Protein AF-A0A3C1SG24-F1 (afdb_monomer_lite)

Foldseek 3Di:
DDDPPQDPVNVVVVLVPDDPVVVVVVVVVVVVVVVVVVVVVVVVVVVVVCVVPPQDPVNVVVVVVVVVVVD

Structure (mmCIF, N/CA/C/O backbone):
data_AF-A0A3C1SG24-F1
#
_entry.id   AF-A0A3C1SG24-F1
#
loop_
_atom_site.group_PDB
_atom_site.id
_atom_site.type_symbol
_atom_site.label_atom_id
_atom_site.label_alt_id
_atom_site.label_comp_id
_atom_site.label_asym_id
_atom_site.label_entity_id
_atom_site.label_seq_id
_atom_site.pdbx_PDB_ins_code
_atom_site.Cartn_x
_atom_site.Cartn_y
_atom_site.Cartn_z
_atom_site.occupancy
_atom_site.B_iso_or_equiv
_atom_site.auth_seq_id
_atom_site.auth_comp_id
_atom_site.auth_asym_id
_atom_site.auth_atom_id
_atom_site.pdbx_PDB_model_num
ATOM 1 N N . MET A 1 1 ? -36.118 3.336 -3.082 1.00 46.06 1 MET A N 1
ATOM 2 C CA . MET A 1 1 ? -34.846 2.954 -2.434 1.00 46.06 1 MET A CA 1
ATOM 3 C C . MET A 1 1 ? -34.392 4.128 -1.590 1.00 46.06 1 MET A C 1
ATOM 5 O O . MET A 1 1 ? -34.279 5.217 -2.132 1.00 46.06 1 MET A O 1
ATOM 9 N N . LEU A 1 2 ? -34.217 3.938 -0.283 1.00 43.03 2 LEU A N 1
ATOM 10 C CA . LEU A 1 2 ? -33.637 4.946 0.607 1.00 43.03 2 LEU A CA 1
ATOM 11 C C . LEU A 1 2 ? -32.114 4.788 0.556 1.00 43.03 2 LEU A C 1
ATOM 13 O O . LEU A 1 2 ? -31.577 3.813 1.073 1.00 43.03 2 LEU A O 1
ATOM 17 N N . THR A 1 3 ? -31.426 5.708 -0.112 1.00 55.38 3 THR A N 1
ATOM 18 C CA . THR A 1 3 ? -29.963 5.787 -0.097 1.00 55.38 3 THR A CA 1
ATOM 19 C C . THR A 1 3 ? -29.555 6.479 1.200 1.00 55.38 3 THR A C 1
ATOM 21 O O . THR A 1 3 ? -29.729 7.687 1.343 1.00 55.38 3 THR A O 1
ATOM 24 N N . LEU A 1 4 ? -29.056 5.711 2.170 1.00 57.78 4 LEU A N 1
ATOM 25 C CA . LEU A 1 4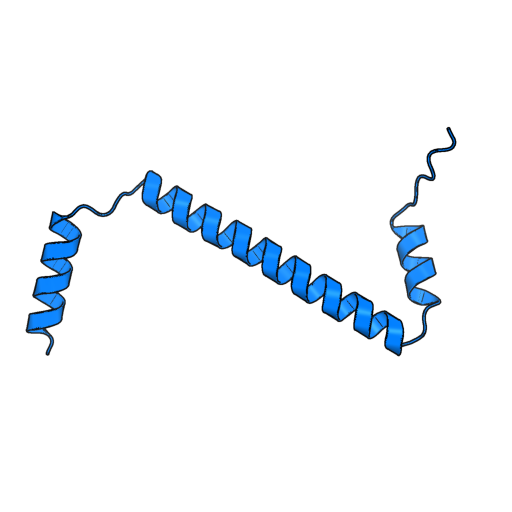 ? -28.443 6.259 3.380 1.00 57.78 4 LEU A CA 1
ATOM 26 C C . LEU A 1 4 ? -27.168 7.007 2.974 1.00 57.78 4 LEU A C 1
ATOM 28 O O . LEU A 1 4 ? -26.129 6.398 2.728 1.00 57.78 4 LEU A O 1
ATOM 32 N N . GLN A 1 5 ? -27.264 8.330 2.856 1.00 72.00 5 GLN A N 1
ATOM 33 C CA . GLN A 1 5 ? -26.098 9.190 2.695 1.00 72.00 5 GLN A CA 1
ATOM 34 C C . GLN A 1 5 ? -25.455 9.375 4.066 1.00 72.00 5 GLN A C 1
ATOM 36 O O . GLN A 1 5 ? -25.869 10.222 4.851 1.00 72.00 5 GLN A O 1
ATOM 41 N N . VAL A 1 6 ? -24.470 8.534 4.364 1.00 77.44 6 VAL A N 1
ATOM 42 C CA . VAL A 1 6 ? -23.659 8.666 5.573 1.00 77.44 6 VAL A CA 1
ATOM 43 C C . VAL A 1 6 ? -22.616 9.750 5.324 1.00 77.44 6 VAL A C 1
ATOM 45 O O . VAL A 1 6 ? -21.809 9.639 4.399 1.00 77.44 6 VAL A O 1
ATOM 48 N N . SER A 1 7 ? -22.631 10.809 6.130 1.00 84.44 7 SER A N 1
ATOM 49 C CA . SER A 1 7 ? -21.617 11.856 6.045 1.00 84.44 7 SER A CA 1
ATOM 50 C C . SER A 1 7 ? -20.355 11.461 6.827 1.00 84.44 7 SER A C 1
ATOM 52 O O . SER A 1 7 ? -20.431 10.683 7.783 1.00 84.44 7 SER A O 1
ATOM 54 N N . PRO A 1 8 ? -19.179 12.038 6.511 1.00 80.44 8 PRO A N 1
ATOM 55 C CA . PRO A 1 8 ? -17.961 11.812 7.294 1.00 80.44 8 PRO A CA 1
ATOM 56 C C . PRO A 1 8 ? -18.121 12.151 8.784 1.00 80.44 8 PRO A C 1
ATOM 58 O O . PRO A 1 8 ? -17.477 11.546 9.640 1.00 80.44 8 PRO A O 1
ATOM 61 N N . LYS A 1 9 ? -19.007 13.103 9.104 1.00 84.69 9 LYS A N 1
ATOM 62 C CA . LYS A 1 9 ? -19.317 13.496 10.480 1.00 84.69 9 LYS A CA 1
ATOM 63 C C . LYS A 1 9 ? -20.050 12.384 11.233 1.00 84.69 9 LYS A C 1
ATOM 65 O O . LYS A 1 9 ? -19.744 12.155 12.400 1.00 84.69 9 LYS A O 1
ATOM 70 N N . ASP A 1 10 ? -20.956 11.679 10.563 1.00 86.06 10 ASP A N 1
ATOM 71 C CA . ASP A 1 10 ? -21.710 10.570 11.156 1.00 86.06 10 ASP A CA 1
ATOM 72 C C . ASP A 1 10 ? -20.780 9.385 11.440 1.00 86.06 10 ASP A C 1
ATOM 74 O O . ASP A 1 10 ? -20.811 8.817 12.530 1.00 86.06 10 ASP A O 1
ATOM 78 N N . VAL A 1 11 ? -19.865 9.080 10.511 1.00 84.19 11 VAL A N 1
ATOM 79 C CA . VAL A 1 11 ? -18.818 8.063 10.719 1.00 84.19 11 VAL A CA 1
ATOM 80 C C . VAL A 1 11 ? -17.937 8.427 11.912 1.00 84.19 11 VAL A C 1
ATOM 82 O O . VAL A 1 11 ? -17.686 7.586 12.771 1.00 84.19 11 VAL A O 1
ATOM 85 N N . TYR A 1 12 ? -17.499 9.684 12.007 1.00 82.06 12 TYR A N 1
ATOM 86 C CA . TYR A 1 12 ? -16.673 10.147 13.122 1.00 82.06 12 TYR A C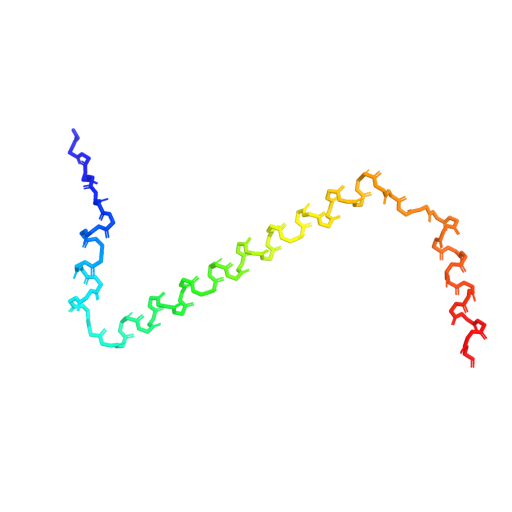A 1
ATOM 87 C C . TYR A 1 12 ? -17.379 9.988 14.477 1.00 82.06 12 TYR A C 1
ATOM 89 O O . TYR A 1 12 ? -16.774 9.535 15.450 1.00 82.06 12 TYR A O 1
ATOM 97 N N . GLN A 1 13 ? -18.668 10.327 14.545 1.00 89.44 13 GLN A N 1
ATOM 98 C CA . GLN A 1 13 ? -19.463 10.162 15.761 1.00 89.44 13 GLN A CA 1
ATOM 99 C C . GLN A 1 13 ? -19.618 8.690 16.151 1.00 89.44 13 GLN A C 1
ATOM 101 O O . GLN A 1 13 ? -19.434 8.361 17.322 1.00 89.44 13 GLN A O 1
ATOM 106 N N . LEU A 1 14 ? -19.889 7.813 15.183 1.00 87.69 14 LEU A N 1
ATOM 107 C CA . LEU A 1 14 ? -19.999 6.371 15.411 1.00 87.69 14 LEU A CA 1
ATOM 108 C C . LEU A 1 14 ? -18.678 5.776 15.902 1.00 87.69 14 LEU A C 1
ATOM 110 O O . LEU A 1 14 ? -18.662 5.058 16.897 1.00 87.69 14 LEU A O 1
ATOM 114 N N . VAL A 1 15 ? -17.556 6.137 15.273 1.00 87.00 15 VAL A N 1
ATOM 115 C CA . VAL A 1 15 ? -16.228 5.687 15.710 1.00 87.00 15 VAL A CA 1
ATOM 116 C C . VAL A 1 15 ? -15.938 6.161 17.129 1.00 87.00 15 VAL A C 1
ATOM 118 O O . VAL A 1 15 ? -15.397 5.398 17.919 1.00 87.00 15 VAL A O 1
ATOM 121 N N . ASN A 1 16 ? -16.330 7.381 17.506 1.00 87.44 16 ASN A N 1
ATOM 122 C CA . ASN A 1 16 ? -16.112 7.881 18.863 1.00 87.44 16 ASN A CA 1
ATOM 123 C C . ASN A 1 16 ? -16.881 7.110 19.941 1.00 87.44 16 ASN A C 1
ATOM 125 O O . ASN A 1 16 ? -16.385 7.038 21.067 1.00 87.44 16 ASN A O 1
ATOM 129 N N . GLN A 1 17 ? -18.031 6.525 19.604 1.00 93.19 17 GLN A N 1
ATOM 130 C CA . GLN A 1 17 ? -18.842 5.718 20.520 1.00 93.19 17 GLN A CA 1
ATOM 131 C C . GLN A 1 17 ? -18.281 4.310 20.750 1.00 93.19 17 GLN A C 1
ATOM 133 O O . GLN A 1 17 ? -18.678 3.658 21.712 1.00 93.19 17 GLN A O 1
ATOM 138 N N . LEU A 1 18 ? -17.356 3.850 19.903 1.00 92.56 18 LEU A N 1
ATOM 139 C CA . LEU A 1 18 ? -16.702 2.557 20.076 1.00 92.56 18 LEU A CA 1
ATOM 140 C C . LEU A 1 18 ? -15.774 2.556 21.291 1.00 92.56 18 LEU A C 1
ATOM 142 O O . LEU A 1 18 ? -15.191 3.585 21.672 1.00 92.56 18 LEU A O 1
ATOM 146 N N . ASP A 1 19 ? -15.594 1.372 21.862 1.00 93.44 19 ASP A N 1
ATOM 147 C CA . ASP A 1 19 ? -14.556 1.149 22.851 1.00 93.44 19 ASP A CA 1
ATOM 148 C C . ASP A 1 19 ? -13.156 1.277 22.226 1.00 93.44 19 ASP A C 1
ATOM 150 O O . ASP A 1 19 ? -12.965 1.447 21.015 1.00 93.44 19 ASP A O 1
ATOM 154 N N . ILE A 1 20 ? -12.141 1.288 23.085 1.00 89.38 20 ILE A N 1
ATOM 155 C CA . ILE A 1 20 ? -10.769 1.487 22.626 1.00 89.38 20 ILE A CA 1
ATOM 156 C C . ILE A 1 20 ? -10.249 0.293 21.820 1.00 89.38 20 ILE A C 1
ATOM 158 O O . ILE A 1 20 ? -9.417 0.473 20.934 1.00 89.38 20 ILE A O 1
ATOM 162 N N . GLU A 1 21 ? -10.748 -0.907 22.101 1.00 92.50 21 GLU A N 1
ATOM 163 C CA . GLU A 1 21 ? -10.281 -2.141 21.481 1.00 92.50 21 GLU A CA 1
ATOM 164 C C . GLU A 1 21 ? -10.731 -2.209 20.016 1.00 92.50 21 GLU A C 1
ATOM 166 O O . GLU A 1 21 ? -9.924 -2.471 19.119 1.00 92.50 21 GLU A O 1
ATOM 171 N N . ASP A 1 22 ? -11.980 -1.841 19.741 1.00 89.19 22 ASP A N 1
ATOM 172 C CA . ASP A 1 22 ? -12.525 -1.779 18.389 1.00 89.19 22 ASP A CA 1
ATOM 173 C C . ASP A 1 22 ? -11.957 -0.604 17.584 1.00 89.19 22 ASP A C 1
ATOM 175 O O . ASP A 1 22 ? -11.662 -0.754 16.394 1.00 89.19 22 ASP A O 1
ATOM 179 N N . LYS A 1 23 ? -11.678 0.539 18.227 1.00 86.06 23 LYS A N 1
ATOM 180 C CA . LYS A 1 23 ? -10.928 1.643 17.593 1.00 86.06 23 LYS A CA 1
ATOM 181 C C . LYS A 1 23 ? -9.545 1.195 17.119 1.00 86.06 23 LYS A C 1
ATOM 183 O O . LYS A 1 23 ? -9.128 1.557 16.017 1.00 86.06 23 LYS A O 1
ATOM 188 N N . ILE A 1 24 ? -8.836 0.403 17.927 1.00 84.06 24 ILE A N 1
ATOM 189 C CA . ILE A 1 24 ? -7.513 -0.129 17.573 1.00 84.06 24 ILE A CA 1
ATOM 190 C C . ILE A 1 24 ? -7.614 -1.087 16.381 1.00 84.06 24 ILE A C 1
ATOM 192 O O . ILE A 1 24 ? -6.809 -0.966 15.456 1.00 84.06 24 ILE A O 1
ATOM 196 N N . LYS A 1 25 ? -8.607 -1.987 16.356 1.00 87.81 25 LYS A N 1
ATOM 197 C CA . LYS A 1 25 ? -8.828 -2.896 15.215 1.00 87.81 25 LYS A CA 1
ATOM 198 C C . LYS A 1 25 ? -9.074 -2.121 13.921 1.00 87.81 25 LYS A C 1
ATOM 200 O O . LYS A 1 25 ? -8.393 -2.370 12.930 1.00 87.81 25 LYS A O 1
ATOM 205 N N . ILE A 1 26 ? -9.972 -1.132 13.944 1.00 86.12 26 ILE A N 1
ATOM 206 C CA . ILE A 1 26 ? -10.261 -0.279 12.778 1.00 86.12 26 ILE A CA 1
ATOM 207 C C . ILE A 1 26 ? -8.992 0.434 12.302 1.00 86.12 26 ILE A C 1
ATOM 209 O O . ILE A 1 26 ? -8.700 0.448 11.107 1.00 86.12 26 ILE A O 1
ATOM 213 N N . PHE A 1 27 ? -8.200 0.988 13.223 1.00 81.25 27 PHE A N 1
ATOM 214 C CA . PHE A 1 27 ? -6.939 1.639 12.873 1.00 81.25 27 PHE A CA 1
ATOM 215 C C . PHE A 1 27 ? -5.939 0.673 12.226 1.00 81.25 27 PHE A C 1
ATOM 217 O O . PHE A 1 27 ? -5.290 1.036 11.246 1.00 81.25 27 PHE A O 1
ATOM 224 N N . GLN A 1 28 ? -5.805 -0.551 12.742 1.00 81.38 28 GLN A N 1
ATOM 225 C CA . GLN A 1 28 ? -4.915 -1.562 12.166 1.00 81.38 28 GLN A CA 1
ATOM 226 C C . GLN A 1 28 ? -5.352 -1.968 10.754 1.00 81.38 28 GLN A C 1
ATOM 228 O O . GLN A 1 28 ? -4.507 -2.017 9.857 1.00 81.38 28 GLN A O 1
ATOM 233 N N . THR A 1 29 ? -6.653 -2.172 10.537 1.00 82.81 29 THR A N 1
ATOM 234 C CA . THR A 1 29 ? -7.215 -2.466 9.213 1.00 82.81 29 THR A CA 1
ATOM 235 C C . THR A 1 29 ? -6.948 -1.322 8.240 1.00 82.81 29 THR A C 1
ATOM 237 O O . THR A 1 29 ? -6.302 -1.539 7.215 1.00 82.81 29 THR A O 1
ATOM 240 N N . LEU A 1 30 ? -7.308 -0.086 8.605 1.00 80.69 30 LEU A N 1
ATOM 241 C CA . LEU A 1 30 ? -7.060 1.097 7.772 1.00 80.69 30 LEU A CA 1
ATOM 242 C C . LEU A 1 30 ? -5.571 1.286 7.475 1.00 80.69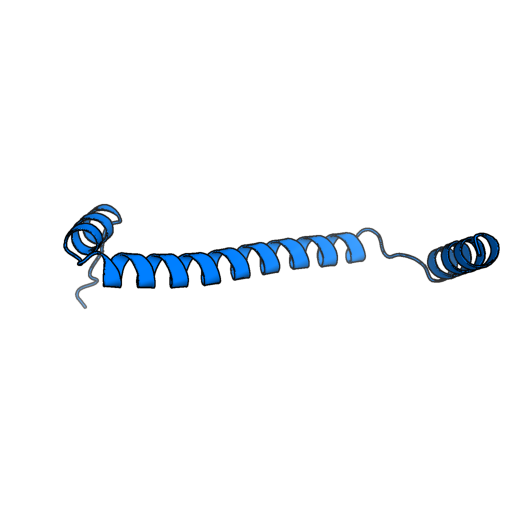 30 LEU A C 1
ATOM 244 O O . LEU A 1 30 ? -5.190 1.621 6.358 1.00 80.69 30 LEU A O 1
ATOM 248 N N . LYS A 1 31 ? -4.699 1.044 8.458 1.00 73.50 31 LYS A N 1
ATOM 249 C CA . LYS A 1 31 ? -3.251 1.110 8.260 1.00 73.50 31 LYS A CA 1
ATOM 250 C C . LYS A 1 31 ? -2.789 0.083 7.227 1.00 73.50 31 LYS A C 1
ATOM 252 O O . LYS A 1 31 ? -1.958 0.428 6.391 1.00 73.50 31 LYS A O 1
ATOM 257 N N . SER A 1 32 ? -3.305 -1.145 7.265 1.00 77.50 32 SER A N 1
ATOM 258 C CA . SER A 1 32 ? -2.955 -2.185 6.291 1.00 77.50 32 SER A CA 1
ATOM 259 C C . SER A 1 32 ? -3.436 -1.845 4.875 1.00 77.50 32 SER A C 1
ATOM 261 O O . SER A 1 32 ? -2.657 -1.946 3.928 1.00 77.50 32 SER A O 1
ATOM 263 N N . GLU A 1 33 ? -4.659 -1.331 4.743 1.00 74.56 33 GLU A N 1
ATOM 264 C CA . GLU A 1 33 ? -5.247 -0.921 3.465 1.00 74.56 33 GLU A CA 1
ATOM 265 C C . GLU A 1 33 ? -4.504 0.279 2.867 1.00 74.56 33 GLU A C 1
ATOM 267 O O . GLU A 1 33 ? -4.080 0.238 1.714 1.00 74.56 33 GLU A O 1
ATOM 272 N N . VAL A 1 34 ? -4.230 1.316 3.666 1.00 74.62 34 VAL A N 1
ATOM 273 C CA . VAL A 1 34 ? -3.478 2.504 3.225 1.00 74.62 34 VAL A CA 1
ATOM 274 C C . VAL A 1 34 ? -2.042 2.150 2.840 1.00 74.62 34 VAL A C 1
ATOM 276 O O . VAL A 1 34 ? -1.496 2.715 1.888 1.00 74.62 34 VAL A O 1
ATOM 279 N N . VAL A 1 35 ? -1.404 1.230 3.568 1.00 66.69 35 VAL A N 1
ATOM 280 C CA . VAL A 1 35 ? -0.078 0.721 3.205 1.00 66.69 35 VAL A CA 1
ATOM 281 C C . VAL A 1 35 ? -0.153 -0.004 1.863 1.00 66.69 35 VAL A C 1
ATOM 283 O O . VAL A 1 35 ? 0.650 0.310 0.985 1.00 66.69 35 VAL A O 1
ATOM 286 N N . SER A 1 36 ? -1.137 -0.884 1.663 1.00 63.00 36 SER A N 1
ATOM 287 C CA . SER A 1 36 ? -1.341 -1.581 0.388 1.00 63.00 36 SER A CA 1
ATOM 288 C C . SER A 1 36 ? -1.572 -0.602 -0.767 1.00 63.00 36 SER A C 1
ATOM 290 O O . SER A 1 36 ? -0.891 -0.679 -1.785 1.00 63.00 36 SER A O 1
ATOM 292 N N . GLU A 1 37 ? -2.445 0.395 -0.601 1.00 71.19 37 GLU A N 1
ATOM 293 C CA . GLU A 1 37 ? -2.710 1.402 -1.636 1.00 71.19 37 GLU A CA 1
ATOM 294 C C . GLU A 1 37 ? -1.495 2.288 -1.947 1.00 71.19 37 GLU A C 1
ATOM 296 O O . GLU A 1 37 ? -1.311 2.746 -3.083 1.00 71.19 37 GLU A O 1
ATOM 301 N N . ARG A 1 38 ? -0.669 2.602 -0.939 1.00 69.50 38 ARG A N 1
ATOM 302 C CA . ARG A 1 38 ? 0.580 3.348 -1.154 1.00 69.50 38 ARG A CA 1
ATOM 303 C C . ARG A 1 38 ? 1.588 2.515 -1.931 1.00 69.50 38 ARG A C 1
ATOM 305 O O . ARG A 1 38 ? 2.237 3.075 -2.816 1.00 69.50 38 ARG A O 1
ATOM 312 N N . TRP A 1 39 ? 1.708 1.224 -1.624 1.00 64.25 39 TRP A N 1
ATOM 313 C CA . TRP A 1 39 ? 2.575 0.305 -2.357 1.00 64.25 39 TRP A CA 1
ATOM 314 C C . TRP A 1 39 ? 2.122 0.139 -3.802 1.00 64.25 39 TRP A C 1
ATOM 316 O O . TRP A 1 39 ? 2.932 0.338 -4.701 1.00 64.25 39 TRP A O 1
ATOM 326 N N . ASP A 1 40 ? 0.830 -0.062 -4.043 1.00 75.94 40 ASP A N 1
ATOM 327 C CA . ASP A 1 40 ? 0.270 -0.136 -5.394 1.00 75.94 40 ASP A CA 1
ATOM 328 C C . ASP A 1 40 ? 0.557 1.126 -6.213 1.00 75.94 40 ASP A C 1
ATOM 330 O O . ASP A 1 40 ? 1.000 1.057 -7.361 1.00 75.94 40 ASP A O 1
ATOM 334 N N . ARG A 1 41 ? 0.357 2.313 -5.624 1.00 77.25 41 ARG A N 1
ATOM 335 C CA . ARG A 1 41 ? 0.692 3.583 -6.290 1.00 77.25 41 ARG A CA 1
ATOM 336 C C . ARG A 1 41 ? 2.187 3.742 -6.538 1.00 77.25 41 ARG A C 1
ATOM 338 O O . ARG A 1 41 ? 2.582 4.358 -7.526 1.00 77.25 41 ARG A O 1
ATOM 345 N N . PHE A 1 42 ? 3.032 3.250 -5.640 1.00 72.94 42 PHE A N 1
ATOM 346 C CA . PHE A 1 42 ? 4.478 3.282 -5.824 1.00 72.94 42 PHE A CA 1
ATOM 347 C C . PHE A 1 42 ? 4.922 2.346 -6.953 1.00 72.94 42 PHE A C 1
ATOM 349 O O . PHE A 1 42 ? 5.619 2.801 -7.857 1.00 72.94 42 PHE A O 1
ATOM 356 N N . LEU A 1 43 ? 4.438 1.104 -6.970 1.00 73.62 43 LEU A N 1
ATOM 35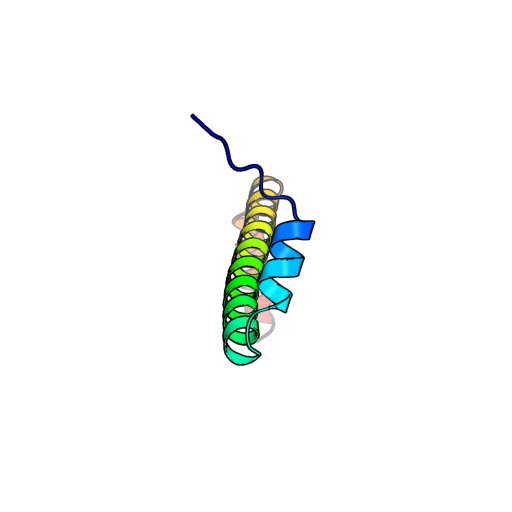7 C CA . LEU A 1 43 ? 4.729 0.125 -8.017 1.00 73.62 43 LEU A CA 1
ATOM 358 C C . LEU A 1 43 ? 4.245 0.596 -9.391 1.00 73.62 43 LEU A C 1
ATOM 360 O O . LEU A 1 43 ? 4.999 0.527 -10.356 1.00 73.62 43 LEU A O 1
ATOM 364 N N . LYS A 1 44 ? 3.048 1.191 -9.479 1.00 84.75 44 LYS A N 1
ATOM 365 C CA . LYS A 1 44 ? 2.553 1.802 -10.727 1.00 84.75 44 LYS A CA 1
ATOM 366 C C . LYS A 1 44 ? 3.467 2.911 -11.253 1.00 84.75 44 LYS A C 1
ATOM 368 O O . LYS A 1 44 ? 3.616 3.047 -12.461 1.00 84.75 44 LYS A O 1
ATOM 373 N N . ARG A 1 45 ? 4.092 3.700 -10.369 1.00 81.88 45 ARG A N 1
ATOM 374 C CA . ARG A 1 45 ? 5.068 4.728 -10.777 1.00 81.88 45 ARG A CA 1
ATOM 375 C C . ARG A 1 45 ? 6.376 4.120 -11.276 1.00 81.88 45 ARG A C 1
ATOM 377 O O . ARG A 1 45 ? 6.947 4.658 -12.217 1.00 81.88 45 ARG A O 1
ATOM 384 N N . ILE A 1 46 ? 6.837 3.026 -10.669 1.00 74.81 46 ILE A N 1
ATOM 385 C CA . ILE A 1 46 ? 8.014 2.289 -11.153 1.00 74.81 46 ILE A CA 1
ATOM 386 C C . ILE A 1 46 ? 7.735 1.717 -12.545 1.00 74.81 46 ILE A C 1
ATOM 388 O O . ILE A 1 46 ? 8.525 1.936 -13.455 1.00 74.81 46 ILE A O 1
ATOM 392 N N . ASP A 1 47 ? 6.591 1.057 -12.722 1.00 81.00 47 ASP A N 1
ATOM 393 C CA . ASP A 1 47 ? 6.191 0.467 -14.003 1.00 81.00 47 ASP A CA 1
ATOM 394 C C . ASP A 1 47 ? 6.041 1.531 -15.106 1.00 81.00 47 ASP A C 1
ATOM 396 O O . ASP A 1 47 ? 6.529 1.358 -16.220 1.00 81.00 47 ASP A O 1
ATOM 400 N N . ALA A 1 48 ? 5.439 2.683 -14.787 1.00 84.56 48 ALA A N 1
ATOM 401 C CA . ALA A 1 48 ? 5.362 3.813 -15.714 1.00 84.56 48 ALA A CA 1
ATOM 402 C C . ALA A 1 48 ? 6.753 4.335 -16.111 1.00 84.56 48 ALA A C 1
ATOM 404 O O . ALA A 1 48 ? 7.010 4.564 -17.289 1.00 84.56 48 ALA A O 1
ATOM 405 N N . ARG A 1 49 ? 7.673 4.463 -15.147 1.00 78.62 49 ARG A N 1
ATOM 406 C CA . ARG A 1 49 ? 9.042 4.912 -15.420 1.00 78.62 49 ARG A CA 1
ATOM 407 C C . ARG A 1 49 ? 9.815 3.919 -16.285 1.00 78.62 49 ARG A C 1
ATOM 409 O O . ARG A 1 49 ? 10.528 4.359 -17.174 1.00 78.62 49 ARG A O 1
ATOM 416 N N . LEU A 1 50 ? 9.659 2.615 -16.051 1.00 79.12 50 LEU A N 1
ATOM 417 C CA . LEU A 1 50 ? 10.271 1.570 -16.882 1.00 79.12 50 LEU A CA 1
ATOM 418 C C . LEU A 1 50 ? 9.727 1.575 -18.316 1.00 79.12 50 LEU A C 1
ATOM 420 O O . LEU A 1 50 ? 10.457 1.253 -19.244 1.00 79.12 50 LEU A O 1
ATOM 424 N N . LYS A 1 51 ? 8.461 1.959 -18.514 1.00 79.44 51 LYS A N 1
ATOM 425 C CA . LYS A 1 51 ? 7.880 2.134 -19.855 1.00 79.44 51 LYS A CA 1
ATOM 426 C C . LYS A 1 51 ? 8.408 3.373 -20.572 1.00 79.44 51 LYS A C 1
ATOM 428 O O . LYS A 1 51 ? 8.617 3.322 -21.777 1.00 79.44 51 LYS A O 1
ATOM 433 N N . GLU A 1 52 ? 8.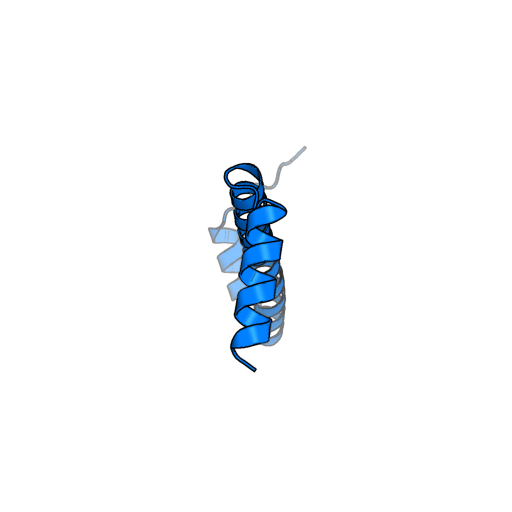584 4.479 -19.853 1.00 83.00 52 GLU A N 1
ATOM 434 C CA . GLU A 1 52 ? 9.101 5.732 -20.420 1.00 83.00 52 GLU A 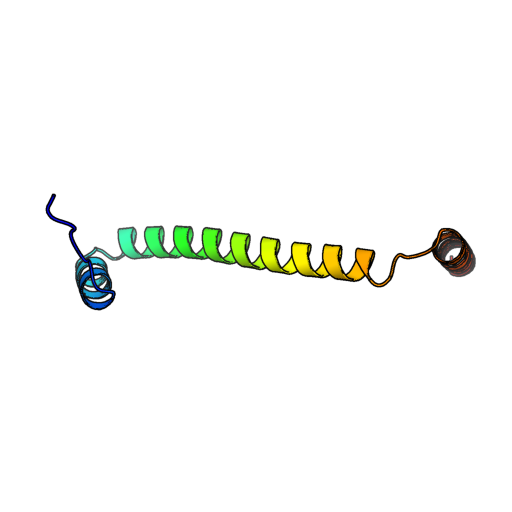CA 1
ATOM 435 C C . GLU A 1 52 ? 10.613 5.686 -20.676 1.00 83.00 52 GLU A C 1
ATOM 437 O O . GLU A 1 52 ? 11.089 6.248 -21.659 1.00 83.00 52 GLU A O 1
ATOM 442 N N . TYR A 1 53 ? 11.354 5.002 -19.804 1.00 79.75 53 TYR A N 1
ATOM 443 C CA . TYR A 1 53 ? 12.806 4.858 -19.850 1.00 79.75 53 TYR A CA 1
ATOM 444 C C . TYR A 1 53 ? 13.164 3.378 -19.673 1.00 79.75 53 TYR A C 1
ATOM 446 O O . TYR A 1 53 ? 13.571 2.969 -18.579 1.00 79.75 53 TYR A O 1
ATOM 454 N N . PRO A 1 54 ? 12.947 2.548 -20.708 1.00 80.94 54 PRO A N 1
ATOM 455 C CA . PRO A 1 54 ? 13.319 1.146 -20.650 1.00 80.94 54 PRO A CA 1
ATOM 456 C C . PRO A 1 54 ? 14.839 1.038 -20.574 1.00 80.94 54 PRO A C 1
ATOM 458 O O . PRO A 1 54 ? 15.544 1.628 -21.389 1.00 80.94 54 PRO A O 1
ATOM 461 N N . VAL A 1 55 ? 15.327 0.282 -19.594 1.00 80.06 55 VAL A N 1
ATOM 462 C CA . VAL A 1 55 ? 16.748 -0.061 -19.511 1.00 80.06 55 VAL A CA 1
ATOM 463 C C . VAL A 1 55 ? 17.057 -1.009 -20.662 1.00 80.06 55 VAL A C 1
ATOM 465 O O . VAL A 1 55 ? 16.357 -2.013 -20.834 1.00 80.06 55 VAL A O 1
ATOM 468 N N . THR A 1 56 ? 18.060 -0.684 -21.471 1.00 85.06 56 THR A N 1
ATOM 469 C CA . THR A 1 56 ? 18.436 -1.528 -22.610 1.00 85.06 56 THR A CA 1
ATOM 470 C C . THR A 1 56 ? 19.287 -2.714 -22.161 1.00 85.06 56 THR A C 1
ATOM 472 O O . THR A 1 56 ? 19.919 -2.685 -21.104 1.00 85.06 56 THR A O 1
ATOM 475 N N . GLU A 1 57 ? 19.329 -3.775 -22.971 1.00 83.19 57 GLU A N 1
ATOM 476 C CA . GLU A 1 57 ? 20.216 -4.917 -22.704 1.00 83.19 57 GLU A CA 1
ATOM 477 C C . GLU A 1 57 ? 21.688 -4.484 -22.630 1.00 83.19 57 GLU A C 1
ATOM 479 O O . GLU A 1 57 ? 22.398 -4.937 -21.741 1.00 83.19 57 GLU A O 1
ATOM 484 N N . GLU A 1 58 ? 22.116 -3.534 -23.469 1.00 86.06 58 GLU A N 1
ATOM 485 C CA . GLU A 1 58 ? 23.473 -2.966 -23.441 1.00 86.06 58 GLU A CA 1
ATOM 486 C C . GLU A 1 58 ? 23.785 -2.234 -22.124 1.00 86.06 58 GLU A C 1
ATOM 488 O O . GLU A 1 58 ? 24.889 -2.357 -21.593 1.00 86.06 58 GLU A O 1
ATOM 493 N N . GLU A 1 59 ? 22.829 -1.483 -21.565 1.00 82.62 59 GLU A N 1
ATOM 494 C CA . GLU A 1 59 ? 22.999 -0.832 -20.258 1.00 82.62 59 GLU A CA 1
ATOM 495 C C . GLU A 1 59 ? 23.110 -1.863 -19.130 1.00 82.62 59 GLU A C 1
ATOM 497 O O . GLU A 1 59 ? 23.932 -1.704 -18.227 1.00 82.62 59 GLU A O 1
ATOM 502 N N . ILE A 1 60 ? 22.330 -2.946 -19.198 1.00 84.56 60 ILE A N 1
ATOM 503 C CA . ILE A 1 60 ? 22.404 -4.049 -18.231 1.00 84.56 60 ILE A CA 1
ATOM 504 C C . ILE A 1 60 ? 23.762 -4.750 -18.321 1.00 84.56 60 ILE A C 1
ATOM 506 O O . ILE A 1 60 ? 24.377 -5.024 -17.290 1.00 84.56 60 ILE A O 1
ATOM 510 N N . GLU A 1 61 ? 24.237 -5.041 -19.531 1.00 87.69 61 GLU A N 1
ATOM 511 C CA . GLU A 1 61 ? 25.504 -5.738 -19.768 1.00 87.69 61 GLU A CA 1
ATOM 512 C C . GLU A 1 61 ? 26.686 -4.915 -19.245 1.00 87.69 61 GLU A C 1
ATOM 514 O O . GLU A 1 61 ? 27.500 -5.420 -18.470 1.00 87.69 61 GLU A O 1
ATOM 519 N N . LYS A 1 62 ? 26.693 -3.611 -19.545 1.00 88.06 62 LYS A N 1
ATOM 520 C CA . LYS A 1 62 ? 27.706 -2.662 -19.076 1.00 88.06 62 LYS A CA 1
ATOM 521 C C . LYS A 1 62 ? 27.754 -2.542 -17.551 1.00 88.06 62 LYS A C 1
ATOM 523 O O . LYS A 1 62 ? 28.831 -2.594 -16.963 1.00 88.06 62 LYS A O 1
ATOM 528 N N . GLU A 1 63 ? 26.608 -2.387 -16.889 1.00 85.75 63 GLU A N 1
ATOM 529 C CA . GLU A 1 63 ? 26.569 -2.319 -15.420 1.00 85.75 63 GLU A CA 1
ATOM 530 C C . GLU A 1 63 ? 26.965 -3.659 -14.774 1.00 85.75 63 GLU A C 1
ATOM 532 O O . GLU A 1 63 ? 27.584 -3.684 -13.710 1.00 85.75 63 GLU A O 1
ATOM 537 N N . THR A 1 64 ? 26.669 -4.785 -15.434 1.00 84.44 64 THR A N 1
ATOM 538 C CA . THR A 1 64 ? 27.060 -6.123 -14.962 1.00 84.44 64 THR A CA 1
ATOM 539 C C . THR A 1 64 ? 28.567 -6.357 -15.075 1.00 84.44 64 THR A C 1
ATOM 541 O O . THR A 1 64 ? 29.145 -7.000 -14.197 1.00 84.44 64 THR A O 1
ATOM 544 N N . GLU A 1 65 ? 29.213 -5.857 -16.130 1.00 87.69 65 GLU A N 1
ATOM 545 C CA . GLU A 1 65 ? 30.674 -5.887 -16.265 1.00 87.69 65 GLU A CA 1
ATOM 546 C C . GLU A 1 65 ? 31.350 -5.019 -15.201 1.00 87.69 65 GLU A C 1
ATOM 548 O O . GLU A 1 65 ? 32.202 -5.530 -14.476 1.00 87.69 65 GLU A O 1
ATOM 553 N N . ASN A 1 66 ? 30.895 -3.775 -15.009 1.00 85.31 66 ASN A N 1
ATOM 554 C CA . ASN A 1 66 ? 31.424 -2.884 -13.968 1.00 85.31 66 ASN A CA 1
ATOM 555 C C . ASN A 1 66 ? 31.362 -3.532 -12.571 1.00 85.31 66 ASN A C 1
ATOM 557 O O . ASN A 1 66 ? 32.346 -3.548 -11.837 1.00 85.31 66 ASN A O 1
ATOM 561 N N . ALA A 1 67 ? 30.228 -4.148 -12.221 1.00 78.62 67 ALA A N 1
ATOM 562 C CA . ALA A 1 67 ? 30.055 -4.805 -10.925 1.00 78.62 67 ALA A CA 1
ATOM 563 C C . ALA A 1 67 ? 30.960 -6.037 -10.719 1.00 78.62 67 ALA A C 1
ATOM 565 O O . ALA A 1 67 ? 31.182 -6.444 -9.581 1.00 78.62 67 ALA A O 1
ATOM 566 N N . ARG A 1 68 ? 31.452 -6.664 -11.796 1.00 75.06 68 ARG A N 1
ATOM 567 C CA . ARG A 1 68 ? 32.413 -7.779 -11.721 1.00 75.06 68 ARG A CA 1
ATOM 568 C C . ARG A 1 68 ? 33.848 -7.300 -11.550 1.00 75.06 68 ARG A C 1
ATOM 570 O O . ARG A 1 68 ? 34.640 -8.040 -10.981 1.00 75.06 68 ARG A O 1
ATOM 577 N N . GLU A 1 69 ? 34.175 -6.116 -12.057 1.00 75.62 69 GLU A N 1
ATOM 578 C CA . GLU A 1 69 ? 35.495 -5.497 -11.899 1.00 75.62 69 GLU A CA 1
ATOM 579 C C . GLU A 1 69 ? 35.690 -4.881 -10.501 1.00 75.62 69 GLU A C 1
ATOM 581 O O . GLU A 1 69 ? 36.820 -4.789 -10.027 1.00 75.62 69 GLU A O 1
ATOM 586 N N . ASP A 1 70 ? 34.596 -4.518 -9.823 1.00 67.00 70 ASP A N 1
ATOM 587 C CA . ASP A 1 70 ? 34.588 -3.965 -8.459 1.00 67.00 70 ASP A CA 1
ATOM 588 C C . ASP A 1 70 ? 34.781 -5.016 -7.331 1.00 67.00 70 ASP A C 1
ATOM 590 O O . ASP A 1 70 ? 34.835 -4.646 -6.152 1.00 67.00 70 ASP A O 1
ATOM 594 N N . VAL A 1 71 ? 34.878 -6.315 -7.662 1.00 59.78 71 VAL A N 1
ATOM 595 C CA . VAL A 1 71 ? 35.061 -7.454 -6.725 1.00 59.78 71 VAL A CA 1
ATOM 596 C C . VAL A 1 71 ? 36.470 -8.031 -6.820 1.00 59.78 71 VAL A C 1
ATOM 598 O O . VAL A 1 71 ? 37.081 -8.239 -5.745 1.00 59.78 71 VAL A O 1
#

Secondary structure (DSSP, 8-state):
-------HHHHHHHHHHS-HHHHHHHHHHHHHHHHHHHHHHHHHHHHHHHHHSPPPHHHHHHHHHHHHHT-

Sequence (71 aa):
MLTLQVSPKDVYQLVNQLDIEDKIKIFQTLKSEVVSERWDRFLKRIDARLKEYPVTEEEIEKETENAREDV

pLDDT: mean 79.22, std 10.07, range [43.03, 93.44]

Radius of gyration: 23.8 Å; chains: 1; bounding box: 70×21×46 Å